Protein AF-A0A6B3EW19-F1 (afdb_monomer)

Sequence (91 aa):
VWNDKGGAPGGGTSVLMRRPRYQDGVRDVTGARRGVPDVSLSASAAGSTMVWFTHAGRGAWVPMLGTSLAAPLFGGIVALAAQRAGHGLGA

Foldseek 3Di:
DDPAPVHDADWAFDPPAFDDPVCPVVCVRHPRTHTDDPDDDFAHQVPFDFDFDDDPRDTDTDGGGHCVVVVVVVVVVQVVVCVVVVHHPDD

Mean predicted aligned error: 4.35 Å

pLDDT: mean 92.89, std 7.21, range [67.06, 98.56]

Secondary structure (DSSP, 8-state):
--SBTTB----EEEEEEEPPGGGGGGHHHHTTEEEE-S------STTPEEEEEEETTEEEEEEE-SHHHHHHHHHHHHHHHHHHHTS-S--

Radius of gyration: 16.94 Å; Cα contacts (8 Å, |Δi|>4): 119; chains: 1; bounding box: 38×23×40 Å

Solvent-accessible surface area (backbone atoms only — not comparable to full-atom values): 5664 Å² total; per-residue (Å²): 112,76,85,43,94,86,45,59,72,83,68,51,59,45,94,82,45,62,43,52,77,92,49,57,92,48,33,92,79,30,52,78,18,31,54,40,64,92,76,88,64,69,35,34,66,92,66,39,50,79,37,83,45,72,56,98,93,44,75,46,80,40,75,45,47,36,64,78,48,22,52,58,56,51,50,52,52,51,49,54,52,18,63,75,68,73,46,80,84,71,136

Structure (mmCIF, N/CA/C/O backbone):
data_AF-A0A6B3EW19-F1
#
_entry.id   AF-A0A6B3EW19-F1
#
loop_
_atom_site.group_PDB
_atom_site.id
_atom_site.type_symbol
_atom_site.label_atom_id
_atom_site.label_alt_id
_atom_site.label_comp_id
_atom_site.label_asym_id
_atom_site.label_entity_id
_atom_site.label_seq_id
_atom_site.pdbx_PDB_ins_code
_atom_site.Cartn_x
_atom_site.Cartn_y
_atom_site.Cartn_z
_atom_site.occupancy
_atom_site.B_iso_or_equiv
_atom_site.auth_seq_id
_atom_site.auth_comp_id
_atom_site.auth_asym_id
_atom_site.auth_atom_id
_atom_site.pdbx_PDB_model_num
ATOM 1 N N . VAL A 1 1 ? 6.010 -11.244 4.530 1.00 69.50 1 VAL A N 1
ATOM 2 C CA . VAL A 1 1 ? 7.489 -11.239 4.448 1.00 69.50 1 VAL A CA 1
ATOM 3 C C . VAL A 1 1 ? 8.010 -11.034 5.859 1.00 69.50 1 VAL A C 1
ATOM 5 O O . VAL A 1 1 ? 7.569 -10.090 6.494 1.00 69.50 1 VAL A O 1
ATOM 8 N N . TRP A 1 2 ? 8.838 -11.930 6.387 1.00 67.06 2 TRP A N 1
ATOM 9 C CA . TRP A 1 2 ? 9.455 -11.784 7.710 1.00 67.06 2 TRP A CA 1
ATOM 10 C C . TRP A 1 2 ? 10.956 -12.014 7.535 1.00 67.06 2 TRP A C 1
ATOM 12 O O . TRP A 1 2 ? 11.325 -13.007 6.916 1.00 67.06 2 TRP A O 1
ATOM 22 N N . ASN A 1 3 ? 11.780 -11.081 8.024 1.00 73.06 3 ASN A N 1
ATOM 23 C CA . ASN A 1 3 ? 13.248 -11.113 7.946 1.00 73.06 3 ASN A CA 1
ATOM 24 C C . ASN A 1 3 ? 13.820 -11.435 6.547 1.00 73.06 3 ASN A C 1
ATOM 26 O O . ASN A 1 3 ? 14.518 -12.430 6.358 1.00 73.06 3 ASN A O 1
ATOM 30 N N . ASP A 1 4 ? 13.501 -10.607 5.553 1.00 82.06 4 ASP A N 1
ATOM 31 C CA . ASP A 1 4 ? 14.006 -10.759 4.185 1.00 82.06 4 ASP A CA 1
ATOM 32 C C . ASP A 1 4 ? 15.171 -9.793 3.901 1.00 82.06 4 ASP A C 1
ATOM 34 O O . ASP A 1 4 ? 15.409 -8.856 4.662 1.00 82.06 4 ASP A O 1
ATOM 38 N N . LYS A 1 5 ? 15.878 -9.968 2.776 1.00 77.06 5 LYS A N 1
ATOM 39 C CA . LYS A 1 5 ? 17.019 -9.133 2.353 1.00 77.06 5 LYS A CA 1
ATOM 40 C C . LYS A 1 5 ? 16.700 -7.632 2.311 1.00 77.06 5 LY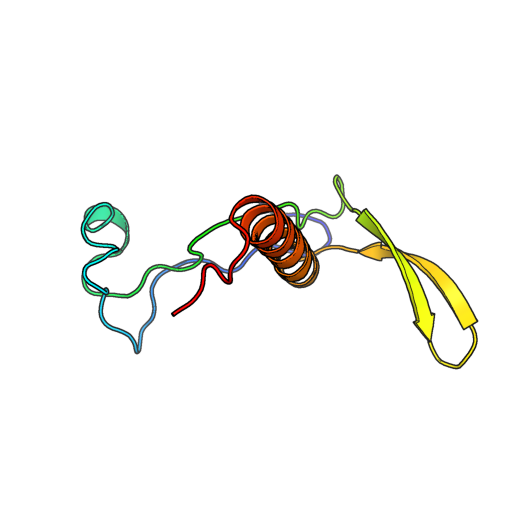S A C 1
ATOM 42 O O . LYS A 1 5 ? 17.598 -6.820 2.493 1.00 77.06 5 LYS A O 1
ATOM 47 N N . GLY A 1 6 ? 15.439 -7.271 2.060 1.00 73.06 6 GLY A N 1
ATOM 48 C CA . GLY A 1 6 ? 14.946 -5.887 2.052 1.00 73.06 6 GLY A CA 1
ATOM 49 C C . GLY A 1 6 ? 14.234 -5.446 3.337 1.00 73.06 6 GLY A C 1
ATOM 50 O O . GLY A 1 6 ? 13.614 -4.386 3.343 1.00 73.06 6 GLY A O 1
ATOM 51 N N . GLY A 1 7 ? 14.276 -6.254 4.401 1.00 86.00 7 GLY A N 1
ATOM 52 C CA . GLY A 1 7 ? 13.618 -5.996 5.681 1.00 86.00 7 GLY A CA 1
ATOM 53 C C . GLY A 1 7 ? 12.279 -6.720 5.850 1.00 86.00 7 GLY A C 1
ATOM 54 O O . GLY A 1 7 ? 12.087 -7.857 5.411 1.00 86.00 7 GLY A O 1
ATOM 55 N N . ALA A 1 8 ? 11.350 -6.062 6.540 1.00 90.00 8 ALA A N 1
ATOM 56 C CA . ALA A 1 8 ? 10.012 -6.562 6.843 1.00 90.00 8 ALA A CA 1
ATOM 57 C C . ALA A 1 8 ? 8.961 -5.486 6.504 1.00 90.00 8 ALA A C 1
ATOM 59 O O . ALA A 1 8 ? 9.275 -4.294 6.532 1.00 90.00 8 ALA A O 1
ATOM 60 N N . PRO A 1 9 ? 7.717 -5.869 6.170 1.00 91.69 9 PRO A N 1
ATOM 61 C CA . PRO A 1 9 ? 6.653 -4.913 5.929 1.00 91.69 9 PRO A CA 1
ATOM 62 C C . PRO A 1 9 ? 6.283 -4.222 7.243 1.00 91.69 9 PRO A C 1
ATOM 64 O O . PRO A 1 9 ? 6.282 -4.842 8.307 1.00 91.69 9 PRO A O 1
ATOM 67 N N . GLY A 1 10 ? 5.927 -2.942 7.161 1.00 92.94 10 GLY A N 1
ATOM 68 C CA . GLY A 1 10 ? 5.314 -2.248 8.288 1.00 92.94 10 GLY A CA 1
ATOM 69 C C . GLY A 1 10 ? 3.939 -2.836 8.621 1.00 92.94 10 GLY A C 1
ATOM 70 O O . GLY A 1 10 ? 3.205 -3.268 7.731 1.00 92.94 10 GLY A O 1
ATOM 71 N N . GLY A 1 11 ? 3.580 -2.818 9.901 1.00 95.06 11 GLY A N 1
ATOM 72 C CA . GLY A 1 11 ? 2.284 -3.267 10.399 1.00 95.06 11 GLY A CA 1
ATOM 73 C C . GLY A 1 11 ? 2.105 -2.892 11.868 1.00 95.06 11 GLY A C 1
ATOM 74 O O . GLY A 1 11 ? 3.088 -2.704 12.582 1.00 95.06 11 GLY A O 1
ATOM 75 N N . GLY A 1 12 ? 0.859 -2.740 12.313 1.00 96.56 12 GLY A N 1
ATOM 76 C CA . GLY A 1 12 ? 0.540 -2.356 13.689 1.00 96.56 12 GLY A CA 1
ATOM 77 C C . GLY A 1 12 ? -0.704 -1.484 13.786 1.00 96.56 12 GLY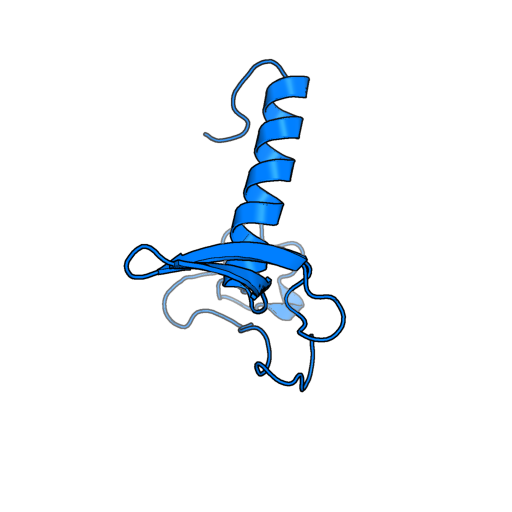 A C 1
ATOM 78 O O . GLY A 1 12 ? -1.584 -1.537 12.932 1.00 96.56 12 GLY A O 1
ATOM 79 N N . THR A 1 13 ? -0.788 -0.660 14.826 1.00 98.25 13 THR A N 1
ATOM 80 C CA . THR A 1 13 ? -1.928 0.235 15.068 1.00 98.25 13 THR A CA 1
ATOM 81 C C . THR A 1 13 ? -1.505 1.697 15.052 1.00 98.25 13 THR A C 1
ATOM 83 O O . THR A 1 13 ? -0.486 2.060 15.635 1.00 98.25 13 THR A O 1
ATOM 86 N N . SER A 1 14 ? -2.311 2.557 14.430 1.00 97.81 14 SER A N 1
ATOM 87 C CA . SER A 1 14 ? -2.065 4.001 14.397 1.00 97.81 14 SER A CA 1
ATOM 88 C C . SER A 1 14 ? -2.143 4.633 15.791 1.00 97.81 14 SER A C 1
ATOM 90 O O . SER A 1 14 ? -3.050 4.337 16.568 1.00 97.81 14 SER A O 1
ATOM 92 N N . VAL A 1 15 ? -1.248 5.581 16.079 1.00 97.56 15 VAL A N 1
ATOM 93 C CA . VAL A 1 15 ? -1.321 6.421 17.291 1.00 97.56 15 VAL A CA 1
ATOM 94 C C . VAL A 1 15 ? -2.250 7.629 17.126 1.00 97.56 15 VAL A C 1
ATOM 96 O O . VAL A 1 15 ? -2.667 8.216 18.119 1.00 97.56 15 VAL A O 1
ATOM 99 N N . LEU A 1 16 ? -2.604 7.974 15.883 1.00 98.06 16 LEU A N 1
ATOM 100 C CA . LEU A 1 16 ? -3.396 9.161 15.542 1.00 98.06 16 LEU A CA 1
ATOM 101 C C . LEU A 1 16 ? -4.854 8.808 15.234 1.00 98.06 16 LEU A C 1
ATOM 103 O O . LEU A 1 16 ? -5.779 9.475 15.690 1.00 98.06 16 LEU A O 1
ATOM 107 N N . MET A 1 17 ? -5.068 7.739 14.465 1.00 98.19 17 MET A N 1
ATOM 108 C CA . MET A 1 17 ? -6.381 7.412 13.915 1.00 98.19 17 MET A CA 1
ATOM 109 C C . MET A 1 17 ? -7.126 6.397 14.784 1.00 98.19 17 MET A C 1
ATOM 111 O O . MET A 1 17 ? -6.632 5.299 15.068 1.00 98.19 17 MET A O 1
ATOM 115 N N . ARG A 1 18 ? -8.361 6.743 15.166 1.00 98.44 18 ARG A N 1
ATOM 116 C CA . ARG A 1 18 ? -9.308 5.807 15.795 1.00 98.44 18 ARG A CA 1
ATOM 117 C C . ARG A 1 18 ? -9.668 4.677 14.831 1.00 98.44 18 ARG A C 1
ATOM 119 O O . ARG A 1 18 ? -9.655 4.871 13.617 1.00 98.44 18 ARG A O 1
ATOM 126 N N . ARG A 1 19 ? -10.017 3.507 15.376 1.00 98.38 19 ARG A N 1
ATOM 127 C CA . ARG A 1 19 ? -10.494 2.378 14.571 1.00 98.38 19 ARG A CA 1
ATOM 128 C C . ARG A 1 19 ? -11.770 2.777 13.810 1.00 98.38 19 ARG A C 1
ATOM 130 O O . ARG A 1 19 ? -12.731 3.206 14.454 1.00 98.38 19 ARG A O 1
ATOM 137 N N . PRO A 1 20 ? -11.805 2.651 12.475 1.00 98.00 20 PRO A N 1
ATOM 138 C CA . PRO A 1 20 ? -13.024 2.855 11.701 1.00 98.00 20 PRO A CA 1
ATOM 139 C C . PRO A 1 20 ? -13.980 1.662 11.859 1.00 98.00 20 PRO A C 1
ATOM 141 O O . PRO A 1 20 ? -13.536 0.534 12.059 1.00 98.00 20 PRO A O 1
ATOM 144 N N . ARG A 1 21 ? -15.295 1.892 11.721 1.00 98.19 21 ARG A N 1
ATOM 145 C CA . ARG A 1 21 ? -16.333 0.857 11.939 1.00 98.19 21 ARG A CA 1
ATOM 146 C C . ARG A 1 21 ? -16.153 -0.387 11.068 1.00 98.19 21 ARG A C 1
ATOM 148 O O . ARG A 1 21 ? -16.411 -1.497 11.512 1.00 98.19 21 ARG A O 1
ATOM 155 N N . TYR A 1 22 ? -15.650 -0.228 9.844 1.00 96.81 22 TYR A N 1
ATOM 156 C CA . TYR A 1 22 ? -15.391 -1.372 8.965 1.00 96.81 22 TYR A CA 1
ATOM 157 C C . TYR A 1 22 ? -14.292 -2.318 9.499 1.00 96.81 22 TYR A C 1
ATOM 159 O O . TYR A 1 22 ? -14.201 -3.449 9.040 1.00 96.81 22 TYR A O 1
ATOM 167 N N . GLN A 1 23 ? -13.482 -1.897 10.483 1.00 98.31 23 GLN A N 1
ATOM 168 C CA . GLN A 1 23 ? -12.517 -2.751 11.192 1.00 98.31 23 GLN A CA 1
ATOM 169 C C . GLN A 1 23 ? -13.079 -3.356 12.495 1.00 98.31 23 GLN A C 1
ATOM 171 O O . GLN A 1 23 ? -12.336 -3.999 13.235 1.00 98.31 23 GLN A O 1
ATOM 176 N N . ASP A 1 24 ? -14.372 -3.206 12.806 1.00 98.19 24 ASP A N 1
ATOM 177 C CA . ASP A 1 24 ? -14.951 -3.777 14.033 1.00 98.19 24 ASP A CA 1
ATOM 178 C C . ASP A 1 24 ? -14.890 -5.312 14.071 1.00 98.19 24 ASP A C 1
ATOM 180 O O . ASP A 1 24 ? -14.780 -5.885 15.153 1.00 98.19 24 ASP A O 1
ATOM 184 N N . GLY A 1 25 ? -14.861 -5.976 12.910 1.00 98.12 25 GLY A N 1
ATOM 185 C CA . GLY A 1 25 ? -14.672 -7.429 12.814 1.00 98.12 25 GLY A CA 1
ATOM 186 C C . GLY A 1 25 ? -13.293 -7.924 13.273 1.00 98.12 25 GLY A C 1
ATOM 187 O O . GLY A 1 25 ? -13.147 -9.097 13.590 1.00 98.12 25 GLY A O 1
ATOM 188 N N . VAL A 1 26 ? -12.294 -7.039 13.360 1.00 97.31 26 VAL A N 1
ATOM 189 C CA . VAL A 1 26 ? -10.926 -7.354 13.825 1.00 97.31 26 VAL A CA 1
ATOM 190 C C . VAL A 1 26 ? -10.561 -6.582 15.094 1.00 97.31 26 VAL A C 1
ATOM 192 O O . VAL A 1 26 ? -9.389 -6.371 15.413 1.00 97.31 26 VAL A O 1
ATOM 195 N N . ARG A 1 27 ? -11.581 -6.154 15.844 1.00 97.56 27 ARG A N 1
ATOM 196 C CA . ARG A 1 27 ? -11.437 -5.295 17.022 1.00 97.56 27 ARG A CA 1
ATOM 197 C C . ARG A 1 27 ? -10.502 -5.825 18.098 1.00 97.56 27 ARG A C 1
ATOM 199 O O . ARG A 1 27 ? -9.848 -5.021 18.760 1.00 97.56 27 ARG A O 1
ATOM 206 N N . ASP A 1 28 ? -10.453 -7.140 18.259 1.00 98.06 28 ASP A N 1
ATOM 207 C CA . ASP A 1 28 ? -9.646 -7.793 19.288 1.00 98.06 28 ASP A CA 1
ATOM 208 C C . ASP A 1 28 ? -8.149 -7.779 18.924 1.00 98.06 28 ASP A C 1
ATOM 210 O O . ASP A 1 28 ? -7.301 -7.903 19.801 1.00 98.06 28 ASP A O 1
ATOM 214 N N . VAL A 1 29 ? -7.813 -7.538 17.648 1.00 96.38 29 VAL A N 1
ATOM 215 C CA . VAL A 1 29 ? -6.434 -7.350 17.168 1.00 96.38 29 VAL A CA 1
ATOM 216 C C . VAL A 1 29 ? -6.031 -5.875 17.198 1.00 96.38 29 VAL A C 1
ATOM 218 O O . VAL A 1 29 ? -4.918 -5.540 17.593 1.00 96.38 29 VAL A O 1
ATOM 221 N N . THR A 1 30 ? -6.915 -4.968 16.767 1.00 97.31 30 THR A N 1
ATOM 222 C CA . THR A 1 30 ? -6.544 -3.557 16.548 1.00 97.31 30 THR A CA 1
ATOM 223 C C . THR A 1 30 ? -6.883 -2.631 17.721 1.00 97.31 30 THR A C 1
ATOM 225 O O . THR A 1 30 ? -6.484 -1.462 17.725 1.00 97.31 30 THR A O 1
ATOM 228 N N . GLY A 1 31 ? -7.662 -3.101 18.702 1.00 97.50 31 GLY A N 1
ATOM 229 C CA . GLY A 1 31 ? -8.163 -2.270 19.795 1.00 97.50 31 GLY A CA 1
ATOM 230 C C . GLY A 1 31 ? -8.888 -1.024 19.274 1.00 97.50 31 GLY A C 1
ATOM 231 O O . GLY A 1 31 ? -9.487 -1.033 18.201 1.00 97.50 31 GLY A O 1
ATOM 232 N N . ALA A 1 32 ? -8.821 0.094 19.995 1.0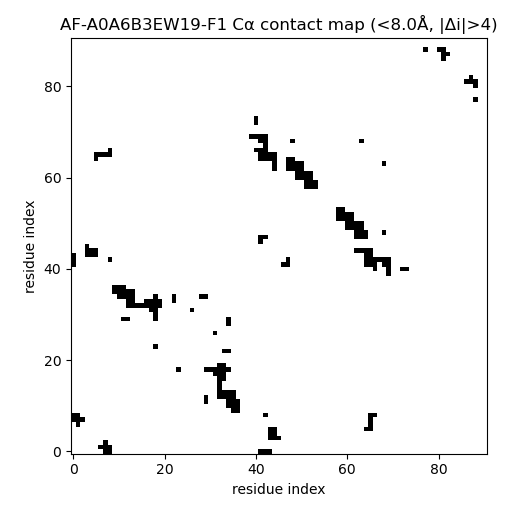0 98.00 32 ALA A N 1
ATOM 233 C CA . ALA A 1 32 ? -9.513 1.332 19.614 1.00 98.00 32 ALA A CA 1
ATOM 234 C C . ALA A 1 32 ? -8.852 2.124 18.457 1.00 98.00 32 ALA A C 1
ATOM 236 O O . ALA A 1 32 ? -9.246 3.265 18.184 1.00 98.00 32 ALA A O 1
ATOM 237 N N . ARG A 1 33 ? -7.838 1.567 17.783 1.00 98.56 33 ARG A N 1
ATOM 238 C CA . ARG A 1 33 ? -7.002 2.257 16.786 1.00 98.56 33 ARG A CA 1
ATOM 239 C C . ARG A 1 33 ? -7.091 1.610 15.400 1.00 98.56 33 ARG A C 1
ATOM 241 O O . ARG A 1 33 ? -7.425 0.435 15.278 1.00 98.56 33 ARG A O 1
ATOM 248 N N . ARG A 1 34 ? -6.794 2.384 14.347 1.00 98.50 34 ARG A N 1
ATOM 249 C CA . ARG A 1 34 ? -6.735 1.885 12.958 1.00 98.50 34 ARG A CA 1
ATOM 250 C C . ARG A 1 34 ? -5.574 0.904 12.820 1.00 98.50 34 ARG A C 1
ATOM 252 O O . ARG A 1 34 ? -4.423 1.316 12.969 1.00 98.50 34 ARG A O 1
ATOM 259 N N . GLY A 1 35 ? -5.864 -0.362 12.529 1.00 98.25 35 G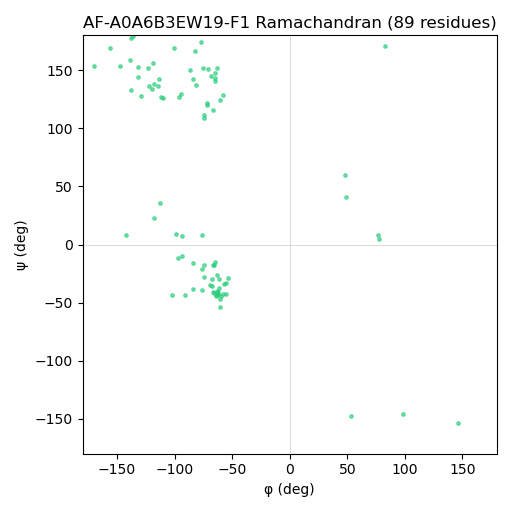LY A N 1
ATOM 260 C CA . GLY A 1 35 ? -4.842 -1.379 12.259 1.00 98.25 35 GLY A CA 1
ATOM 261 C C . GLY A 1 35 ? -4.341 -1.283 10.822 1.00 98.25 35 GLY A C 1
ATOM 262 O O . GLY A 1 35 ? -5.171 -1.082 9.945 1.00 98.25 35 GLY A O 1
ATOM 263 N N . VAL A 1 36 ? -3.034 -1.389 10.578 1.00 97.56 36 VAL A N 1
ATOM 264 C CA . VAL A 1 36 ? -2.367 -1.406 9.260 1.00 97.56 36 VAL A CA 1
ATOM 265 C C . VAL A 1 36 ? -1.531 -2.685 9.088 1.00 97.56 36 VAL A C 1
ATOM 267 O O . VAL A 1 36 ? -0.982 -3.168 10.083 1.00 97.56 36 VAL A O 1
ATOM 270 N N . PRO A 1 37 ? -1.333 -3.178 7.849 1.00 96.94 37 PRO A N 1
ATOM 271 C CA . PRO A 1 37 ? -2.028 -2.787 6.613 1.00 96.94 37 PRO A CA 1
ATOM 272 C C . PRO A 1 37 ? -3.447 -3.390 6.525 1.00 96.94 37 PRO A C 1
ATOM 274 O O . PRO A 1 37 ? -3.829 -4.190 7.372 1.00 96.94 37 PRO A O 1
ATOM 277 N N . ASP A 1 38 ? -4.225 -3.017 5.501 1.00 96.56 38 ASP A N 1
ATOM 278 C CA . ASP A 1 38 ? -5.543 -3.629 5.226 1.00 96.56 38 ASP A CA 1
ATOM 279 C C . ASP A 1 38 ? -5.428 -4.929 4.412 1.00 96.56 38 ASP A C 1
ATOM 281 O O . ASP A 1 38 ? -6.144 -5.894 4.659 1.00 96.56 38 ASP A O 1
ATOM 285 N N . VAL A 1 39 ? -4.503 -4.961 3.449 1.00 96.06 39 VAL A N 1
ATOM 286 C CA . VAL A 1 39 ? -4.192 -6.121 2.601 1.00 96.06 39 VAL A CA 1
ATOM 287 C C . VAL A 1 39 ? -2.681 -6.243 2.423 1.00 96.06 39 VAL A C 1
ATOM 289 O O . VAL A 1 39 ? -1.937 -5.281 2.616 1.00 96.06 39 VAL A O 1
ATOM 292 N N . SER A 1 40 ? -2.211 -7.436 2.063 1.00 93.88 40 SER A N 1
ATOM 293 C CA . SER A 1 40 ? -0.796 -7.722 1.802 1.00 93.88 40 SER A CA 1
ATOM 294 C C . SER A 1 40 ? -0.630 -8.479 0.488 1.00 93.88 40 SER A C 1
ATOM 296 O O . SER A 1 40 ? -1.450 -9.326 0.148 1.00 93.88 40 SER A O 1
ATOM 298 N N . LEU A 1 41 ? 0.451 -8.184 -0.234 1.00 93.19 41 LEU A N 1
ATOM 299 C CA . LEU A 1 41 ? 0.852 -8.829 -1.490 1.00 93.19 41 LEU A CA 1
A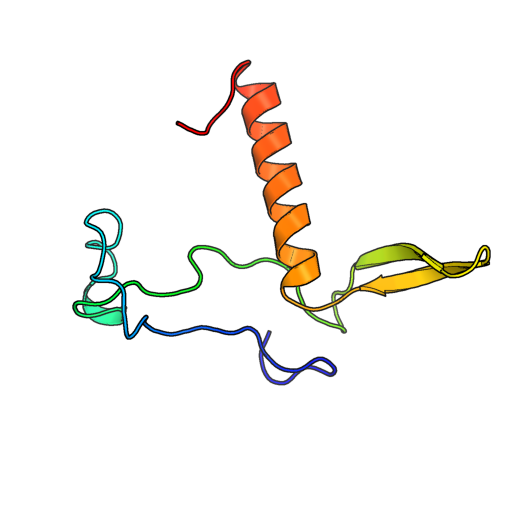TOM 300 C C . LEU A 1 41 ? 2.363 -9.109 -1.471 1.00 93.19 41 LEU A C 1
ATOM 302 O O . LEU A 1 41 ? 3.041 -8.790 -0.487 1.00 93.19 41 LEU A O 1
ATOM 306 N N . SER A 1 42 ? 2.894 -9.712 -2.544 1.00 90.19 42 SER A N 1
ATOM 307 C CA . SER A 1 42 ? 4.329 -10.000 -2.641 1.00 90.19 42 SER A CA 1
ATOM 308 C C . SER A 1 42 ? 5.160 -8.724 -2.504 1.00 90.19 42 SER A C 1
ATOM 310 O O . SER A 1 42 ? 4.927 -7.722 -3.177 1.00 90.19 42 SER A O 1
ATOM 312 N N . ALA A 1 43 ? 6.135 -8.794 -1.604 1.00 90.62 43 ALA A N 1
ATOM 313 C CA . ALA A 1 43 ? 7.089 -7.736 -1.294 1.00 90.62 43 ALA A CA 1
ATOM 314 C C . ALA A 1 43 ? 8.491 -8.315 -1.017 1.00 90.62 43 ALA A C 1
ATOM 316 O O . ALA A 1 43 ? 9.367 -7.608 -0.524 1.00 90.62 43 ALA A O 1
ATOM 317 N N . SER A 1 44 ? 8.684 -9.615 -1.263 1.00 88.12 44 SER A N 1
ATOM 318 C CA . SER A 1 44 ? 9.899 -10.341 -0.897 1.00 88.12 44 SER A CA 1
ATOM 319 C C . SER A 1 44 ? 10.971 -10.226 -1.979 1.00 88.12 44 SER A C 1
ATOM 321 O O . SER A 1 44 ? 10.645 -10.169 -3.161 1.00 88.12 44 SER A O 1
ATOM 323 N N . ALA A 1 45 ? 12.245 -10.276 -1.589 1.00 81.69 45 ALA A N 1
ATOM 324 C CA . ALA A 1 45 ? 13.360 -10.434 -2.516 1.00 81.69 45 ALA A CA 1
ATOM 325 C C . ALA A 1 45 ? 13.389 -11.835 -3.153 1.00 81.69 45 ALA A C 1
ATOM 327 O O . ALA A 1 45 ? 13.752 -11.969 -4.318 1.00 81.69 45 ALA A O 1
ATOM 328 N N . ALA A 1 46 ? 12.993 -12.878 -2.414 1.00 81.44 46 ALA A N 1
ATOM 329 C CA . ALA A 1 46 ? 12.979 -14.258 -2.907 1.00 81.44 46 ALA A CA 1
ATOM 330 C C . ALA A 1 46 ? 11.823 -14.537 -3.888 1.00 81.44 46 ALA A C 1
ATOM 332 O O . ALA A 1 46 ? 11.951 -15.386 -4.763 1.00 81.44 46 ALA A O 1
ATOM 333 N N . GLY A 1 47 ? 10.711 -13.805 -3.754 1.00 76.31 47 GLY A N 1
ATOM 334 C CA . GLY A 1 47 ? 9.538 -13.854 -4.641 1.00 76.31 47 GLY A CA 1
ATOM 335 C C . GLY A 1 47 ? 9.343 -12.561 -5.436 1.00 76.31 47 GLY A C 1
ATOM 336 O O . GLY A 1 47 ? 8.212 -12.093 -5.586 1.00 76.31 47 GLY A O 1
ATOM 337 N N . SER A 1 48 ? 10.452 -11.940 -5.836 1.00 82.69 48 SER A N 1
ATOM 338 C CA . SER A 1 48 ? 10.487 -10.615 -6.453 1.00 82.69 48 SER A CA 1
ATOM 339 C C . SER A 1 48 ? 9.913 -10.610 -7.875 1.00 82.69 48 SER A C 1
ATOM 341 O O . SER A 1 48 ? 10.004 -11.595 -8.608 1.00 82.69 48 SER A O 1
ATOM 343 N N . THR A 1 49 ? 9.357 -9.467 -8.279 1.00 89.50 49 THR A N 1
ATOM 344 C CA . THR A 1 49 ? 8.942 -9.210 -9.661 1.00 89.50 49 THR A CA 1
ATOM 345 C C . THR A 1 49 ? 10.054 -8.480 -10.406 1.00 89.50 49 THR A C 1
ATOM 347 O O . THR A 1 49 ? 10.542 -7.443 -9.951 1.00 89.50 49 THR A O 1
ATOM 350 N N . MET A 1 50 ? 10.423 -8.991 -11.580 1.00 91.50 50 MET A N 1
ATOM 351 C CA . MET A 1 50 ? 11.353 -8.319 -12.487 1.00 91.50 50 MET A CA 1
ATOM 352 C C . MET A 1 50 ? 10.677 -7.106 -13.126 1.00 91.50 50 MET A C 1
ATOM 354 O O . MET A 1 50 ? 9.652 -7.238 -13.791 1.00 91.50 50 MET A O 1
ATOM 358 N N . VAL A 1 51 ? 11.262 -5.926 -12.937 1.00 91.75 51 VAL A N 1
ATOM 359 C CA . VAL A 1 51 ? 10.780 -4.670 -13.519 1.00 91.75 51 VAL A CA 1
ATOM 360 C C . VAL A 1 51 ? 11.871 -4.102 -14.414 1.00 91.75 51 VAL A C 1
ATOM 362 O O . VAL A 1 51 ? 13.036 -4.062 -14.022 1.00 91.75 51 VAL A O 1
ATOM 365 N N . TRP A 1 52 ? 11.512 -3.664 -15.620 1.00 94.19 52 TRP A N 1
ATOM 366 C CA . TRP A 1 52 ? 12.429 -2.888 -16.447 1.00 94.19 52 TRP A CA 1
ATOM 367 C C . TRP A 1 52 ? 12.527 -1.478 -15.871 1.00 94.19 52 TRP A C 1
ATOM 369 O O . TRP A 1 52 ? 11.555 -0.722 -15.890 1.00 94.19 52 TRP A O 1
ATOM 379 N N . PHE A 1 53 ? 13.685 -1.140 -15.319 1.00 93.25 53 PHE A N 1
ATOM 380 C CA . PHE A 1 53 ? 13.919 0.129 -14.652 1.00 93.25 53 PHE A CA 1
ATOM 381 C C . PHE A 1 53 ? 14.901 0.970 -15.453 1.00 93.25 53 PHE A C 1
ATOM 383 O O . PHE A 1 53 ? 15.998 0.515 -15.780 1.00 93.25 53 PHE A O 1
ATOM 390 N N . THR A 1 54 ? 14.504 2.207 -15.745 1.00 95.50 54 THR A N 1
ATOM 391 C CA . THR A 1 54 ? 15.325 3.168 -16.482 1.00 95.50 54 T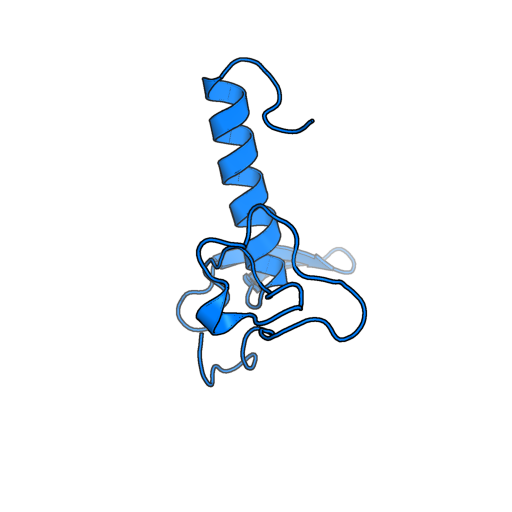HR A CA 1
ATOM 392 C C . THR A 1 54 ? 15.778 4.281 -15.548 1.00 95.50 54 THR A C 1
ATOM 394 O O . THR A 1 54 ? 14.955 4.950 -14.927 1.00 95.50 54 THR A O 1
ATOM 397 N N . HIS A 1 55 ? 17.085 4.521 -15.484 1.00 91.25 55 HIS A N 1
ATOM 398 C CA . HIS A 1 55 ? 17.678 5.621 -14.730 1.00 91.25 55 HIS A CA 1
ATOM 399 C C . HIS A 1 55 ? 18.800 6.267 -15.544 1.00 91.25 55 HIS A C 1
ATOM 401 O O . HIS A 1 55 ? 19.629 5.567 -16.122 1.00 91.25 55 HIS A O 1
ATOM 407 N N . ALA A 1 56 ? 18.808 7.602 -15.622 1.00 93.31 56 ALA A N 1
ATOM 408 C CA . ALA A 1 56 ? 19.801 8.374 -16.380 1.00 93.31 56 ALA A CA 1
ATOM 409 C C . ALA A 1 56 ? 20.028 7.864 -17.826 1.00 93.31 56 ALA A C 1
ATOM 411 O O . ALA A 1 56 ? 21.157 7.766 -18.302 1.00 93.31 56 ALA A O 1
ATOM 412 N N . GLY A 1 57 ? 18.946 7.491 -18.520 1.00 93.00 57 GLY A N 1
ATOM 413 C CA . GLY A 1 57 ? 18.993 7.021 -19.911 1.00 93.00 57 GLY A CA 1
ATOM 414 C C . GLY A 1 57 ? 19.474 5.578 -20.109 1.00 93.00 57 GLY A C 1
ATOM 415 O O . GLY A 1 57 ? 19.604 5.141 -21.249 1.00 93.00 57 GLY A O 1
ATOM 416 N N . ARG A 1 58 ? 19.720 4.816 -19.036 1.00 94.25 58 ARG A N 1
ATOM 417 C CA . ARG A 1 58 ? 20.084 3.391 -19.098 1.00 94.25 58 ARG A CA 1
ATOM 418 C C . ARG A 1 58 ? 18.987 2.535 -18.477 1.00 94.25 58 ARG A C 1
ATOM 420 O O . ARG A 1 58 ? 18.462 2.894 -17.427 1.00 94.25 58 ARG A O 1
ATOM 427 N N . GLY A 1 59 ? 18.653 1.422 -19.130 1.00 95.75 59 GLY A N 1
ATOM 428 C CA . GLY A 1 59 ? 17.627 0.478 -18.687 1.00 95.75 59 GLY A CA 1
ATOM 429 C C . GLY A 1 59 ? 18.214 -0.876 -18.298 1.00 95.75 59 GLY A C 1
ATOM 430 O O . GLY A 1 59 ? 19.143 -1.354 -18.949 1.00 95.75 59 GLY A O 1
ATOM 431 N N . ALA A 1 60 ? 17.669 -1.490 -17.251 1.00 96.00 60 ALA A N 1
ATOM 432 C CA . ALA A 1 60 ? 17.981 -2.860 -16.863 1.00 96.00 60 ALA A CA 1
ATOM 433 C C . ALA A 1 60 ? 16.763 -3.541 -16.229 1.00 96.00 60 ALA A C 1
ATOM 435 O O . ALA A 1 60 ? 15.918 -2.890 -15.614 1.00 96.00 60 ALA A O 1
ATOM 436 N N . TRP A 1 61 ? 16.699 -4.867 -16.329 1.00 94.00 61 TRP A N 1
ATOM 437 C CA . TRP A 1 61 ? 15.792 -5.664 -15.508 1.00 94.00 61 TRP A CA 1
ATOM 438 C C . TRP A 1 61 ? 16.308 -5.690 -14.068 1.00 94.00 61 TRP A C 1
ATOM 440 O O . TRP A 1 61 ? 17.418 -6.160 -13.819 1.00 94.00 61 TRP A O 1
ATOM 450 N N . VAL A 1 62 ? 15.505 -5.206 -13.120 1.00 90.56 62 VAL A N 1
ATOM 451 C CA . VAL A 1 62 ? 15.837 -5.201 -11.688 1.00 90.56 62 VAL A CA 1
ATOM 452 C C . VAL A 1 62 ? 14.776 -5.949 -10.877 1.00 90.56 62 VAL A C 1
ATOM 454 O O . VAL A 1 62 ? 13.581 -5.808 -11.158 1.00 90.56 62 VAL A O 1
ATOM 457 N N . PRO A 1 63 ? 15.174 -6.795 -9.909 1.00 89.31 63 PRO A N 1
ATOM 458 C CA . PRO A 1 63 ? 14.222 -7.469 -9.038 1.00 89.31 63 PRO A CA 1
ATOM 459 C C . PRO A 1 63 ? 13.688 -6.451 -8.029 1.00 89.31 63 PRO A C 1
ATOM 461 O O . PRO A 1 63 ? 14.416 -5.999 -7.144 1.00 89.31 63 PRO A O 1
ATOM 464 N N . MET A 1 64 ? 12.422 -6.058 -8.175 1.00 89.06 64 MET A N 1
ATOM 465 C CA . MET A 1 64 ? 11.790 -5.109 -7.264 1.00 89.06 64 MET A CA 1
ATOM 466 C C . MET A 1 64 ? 11.251 -5.820 -6.019 1.00 89.06 64 MET A C 1
ATOM 468 O O . MET A 1 64 ? 10.724 -6.930 -6.093 1.00 89.06 64 MET A O 1
ATOM 472 N N . LEU A 1 65 ? 11.359 -5.179 -4.861 1.00 89.81 65 LEU A N 1
ATOM 473 C CA . LEU A 1 65 ? 10.908 -5.711 -3.574 1.00 89.81 65 LEU A CA 1
ATOM 474 C C . LEU A 1 65 ? 10.210 -4.621 -2.750 1.00 89.81 65 LEU A C 1
ATOM 476 O O . LEU A 1 65 ? 10.132 -3.464 -3.162 1.00 89.81 65 LEU A O 1
ATOM 480 N N . GLY A 1 66 ? 9.717 -4.988 -1.569 1.00 91.56 66 GLY A N 1
ATOM 481 C CA . GLY A 1 66 ? 9.097 -4.066 -0.624 1.00 91.56 66 GLY A CA 1
ATOM 482 C C . GLY A 1 66 ? 7.625 -3.772 -0.919 1.00 91.56 66 GLY A C 1
ATOM 483 O O . GLY A 1 66 ? 7.067 -4.144 -1.950 1.00 91.56 66 GLY A O 1
ATOM 484 N N . THR A 1 67 ? 6.962 -3.093 0.017 1.00 93.50 67 THR A N 1
ATOM 485 C CA . THR A 1 67 ? 5.535 -2.746 -0.108 1.00 93.50 67 T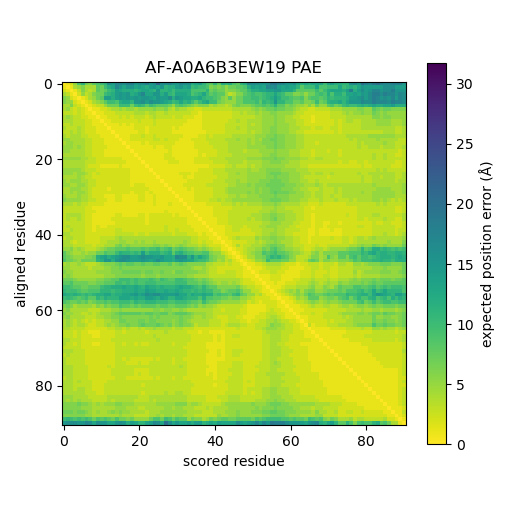HR A CA 1
ATOM 486 C C . THR A 1 67 ? 5.262 -1.738 -1.229 1.00 93.50 67 THR A C 1
ATOM 488 O O . THR A 1 67 ? 4.136 -1.664 -1.717 1.00 93.50 67 THR A O 1
ATOM 491 N N . SER A 1 68 ? 6.291 -1.033 -1.712 1.00 92.19 68 SER A N 1
ATOM 492 C CA . SER A 1 68 ? 6.229 -0.225 -2.935 1.00 92.19 68 SER A CA 1
ATOM 493 C C . SER A 1 68 ? 5.915 -1.051 -4.185 1.00 92.19 68 SER A C 1
ATOM 495 O O . SER A 1 68 ? 5.273 -0.524 -5.084 1.00 92.19 68 SER A O 1
ATOM 497 N N . LEU A 1 69 ? 6.309 -2.332 -4.241 1.00 92.62 69 LEU A N 1
ATOM 498 C CA . LEU A 1 69 ? 5.871 -3.265 -5.288 1.00 92.62 69 LEU A CA 1
ATOM 499 C C . LEU A 1 69 ? 4.426 -3.739 -5.051 1.00 92.62 69 LEU A C 1
ATOM 501 O O . LEU A 1 69 ? 3.649 -3.860 -5.994 1.00 92.62 69 LEU A O 1
ATOM 505 N N . ALA A 1 70 ? 4.045 -3.983 -3.795 1.00 93.69 70 ALA A N 1
ATOM 506 C CA . ALA A 1 70 ? 2.705 -4.457 -3.446 1.00 93.69 70 ALA A CA 1
ATOM 507 C C . 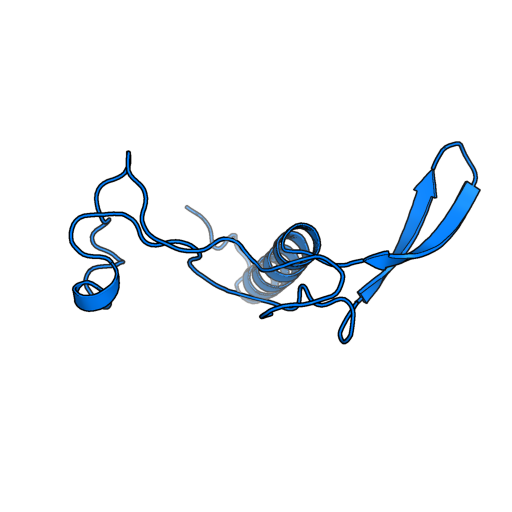ALA A 1 70 ? 1.592 -3.465 -3.843 1.00 93.69 70 ALA A C 1
ATOM 509 O O . ALA A 1 70 ? 0.528 -3.887 -4.293 1.00 93.69 70 ALA A O 1
ATOM 510 N N . ALA A 1 71 ? 1.828 -2.155 -3.716 1.00 95.25 71 ALA A N 1
ATOM 511 C CA . ALA A 1 71 ? 0.830 -1.131 -4.030 1.00 95.25 71 ALA A CA 1
ATOM 512 C C . ALA A 1 71 ? 0.347 -1.140 -5.502 1.00 95.25 71 ALA A C 1
ATOM 514 O O . ALA A 1 71 ? -0.863 -1.254 -5.715 1.00 95.25 71 ALA A O 1
ATOM 515 N N . PRO A 1 72 ? 1.218 -1.080 -6.533 1.00 94.44 72 PRO A N 1
ATOM 516 C CA . PRO A 1 72 ? 0.779 -1.158 -7.926 1.00 94.44 72 PRO A CA 1
ATOM 517 C C . PRO A 1 72 ? 0.215 -2.534 -8.303 1.00 94.44 72 PRO A C 1
ATOM 519 O O . PRO A 1 72 ? -0.692 -2.593 -9.131 1.00 94.44 72 PRO A O 1
ATOM 522 N N . LEU A 1 73 ? 0.670 -3.630 -7.677 1.00 94.88 73 LEU A N 1
ATOM 523 C CA . LEU A 1 73 ? 0.048 -4.948 -7.870 1.00 94.88 73 LEU A CA 1
ATOM 524 C C . LEU A 1 73 ? -1.428 -4.933 -7.445 1.00 94.88 73 LEU A C 1
ATOM 526 O O . LEU A 1 73 ? -2.288 -5.412 -8.184 1.00 94.88 73 LEU A O 1
ATOM 530 N N . PHE A 1 74 ? -1.739 -4.329 -6.292 1.00 96.75 74 PHE A N 1
ATOM 531 C CA . PHE A 1 74 ? -3.127 -4.166 -5.858 1.00 96.75 74 PHE A CA 1
ATOM 532 C C . PHE A 1 74 ? -3.909 -3.224 -6.777 1.00 96.75 74 PHE A C 1
ATOM 534 O O . PHE A 1 74 ? -5.044 -3.527 -7.141 1.00 96.75 74 PHE A O 1
ATOM 541 N N . GLY A 1 75 ? -3.291 -2.118 -7.206 1.00 96.81 75 GLY A N 1
ATOM 542 C CA . GLY A 1 75 ? -3.886 -1.192 -8.171 1.00 96.81 75 GLY A CA 1
ATOM 543 C C . GLY A 1 75 ? -4.312 -1.885 -9.470 1.00 96.81 75 GLY A C 1
ATOM 544 O O . GLY A 1 75 ? -5.422 -1.657 -9.946 1.00 96.81 75 GLY A O 1
ATOM 545 N N . GLY A 1 76 ? -3.485 -2.795 -9.995 1.00 97.00 76 GLY A N 1
ATOM 546 C CA . GLY A 1 76 ? -3.825 -3.612 -11.163 1.00 97.00 76 GLY A CA 1
ATOM 547 C C . GLY A 1 76 ? -5.028 -4.532 -10.929 1.00 97.00 76 GLY A C 1
ATOM 548 O O . GLY A 1 76 ? -5.918 -4.598 -11.775 1.00 97.00 76 GLY A O 1
ATOM 549 N N . ILE A 1 77 ? -5.109 -5.190 -9.766 1.00 97.69 77 ILE A N 1
ATOM 550 C CA . ILE A 1 77 ? -6.269 -6.023 -9.395 1.00 97.69 77 ILE A CA 1
ATOM 551 C C . ILE A 1 77 ? -7.548 -5.178 -9.350 1.00 97.69 77 ILE A C 1
ATOM 553 O O . ILE A 1 77 ? -8.561 -5.569 -9.930 1.00 97.69 77 ILE A O 1
ATOM 557 N N . VAL A 1 78 ? -7.504 -4.008 -8.706 1.00 97.62 78 VAL A N 1
ATOM 558 C CA . VAL A 1 78 ? -8.650 -3.087 -8.637 1.00 97.62 78 VAL A CA 1
ATOM 559 C C . VAL A 1 78 ? -9.051 -2.606 -10.034 1.00 97.62 78 VAL A C 1
ATOM 561 O O . VAL A 1 78 ? -10.241 -2.563 -10.333 1.00 97.62 78 VAL A O 1
ATOM 564 N N . ALA A 1 79 ? -8.088 -2.304 -10.910 1.00 98.19 79 ALA A N 1
ATOM 565 C CA . ALA A 1 79 ? -8.362 -1.881 -12.283 1.00 98.19 79 ALA A CA 1
ATOM 566 C C . ALA A 1 79 ? -9.050 -2.984 -13.106 1.00 98.19 79 ALA A C 1
ATOM 568 O O . ALA A 1 79 ? -10.039 -2.715 -13.785 1.00 98.19 79 ALA A O 1
ATOM 569 N N . LEU A 1 80 ? -8.585 -4.234 -13.001 1.00 98.56 80 LEU A N 1
ATOM 570 C CA . LEU A 1 80 ? -9.224 -5.384 -13.651 1.00 98.56 80 LEU A CA 1
ATOM 571 C C . LEU A 1 80 ? -10.639 -5.629 -13.114 1.00 98.56 80 LEU A C 1
ATOM 573 O O . LEU A 1 80 ? -11.560 -5.918 -13.880 1.00 98.56 80 LEU A O 1
ATOM 577 N N . ALA A 1 81 ? -10.832 -5.485 -11.804 1.00 98.25 81 ALA A N 1
ATOM 578 C CA . ALA A 1 81 ? -12.143 -5.620 -11.187 1.00 98.25 81 ALA A CA 1
ATOM 579 C C . ALA A 1 81 ? -13.098 -4.495 -11.632 1.00 98.25 81 ALA A C 1
ATOM 581 O O . ALA A 1 81 ? -14.250 -4.771 -11.959 1.00 98.25 81 ALA A O 1
ATOM 582 N N . ALA A 1 82 ? -12.615 -3.254 -11.734 1.00 98.31 82 ALA A N 1
ATOM 583 C CA . ALA A 1 82 ? -13.377 -2.129 -12.276 1.00 98.31 82 ALA A CA 1
ATOM 584 C C . ALA A 1 82 ? -13.736 -2.344 -13.756 1.00 98.31 82 ALA A C 1
ATOM 586 O O . ALA A 1 82 ? -14.885 -2.152 -14.150 1.00 98.31 82 ALA A O 1
ATOM 587 N N . GLN A 1 83 ? -12.791 -2.833 -14.569 1.00 98.38 83 GLN A N 1
ATOM 588 C CA . GLN A 1 83 ? -13.050 -3.202 -15.964 1.00 98.38 83 GLN A CA 1
ATOM 589 C C . GLN A 1 83 ? -14.152 -4.264 -16.060 1.00 98.38 83 GLN A C 1
ATOM 591 O O . GLN A 1 83 ? -15.036 -4.158 -16.907 1.00 98.38 83 GLN A O 1
ATOM 596 N N . ARG A 1 84 ? -14.129 -5.273 -15.180 1.00 98.38 84 ARG A N 1
ATOM 597 C CA . ARG A 1 84 ? -15.170 -6.306 -15.124 1.00 98.38 84 ARG A CA 1
ATOM 598 C C . ARG A 1 84 ? -16.525 -5.757 -14.670 1.00 98.38 84 ARG A C 1
ATOM 600 O O . ARG A 1 84 ? -17.543 -6.244 -15.150 1.00 98.38 84 ARG A O 1
ATOM 607 N N . ALA A 1 85 ? -16.538 -4.788 -13.758 1.00 98.12 85 ALA A N 1
ATOM 608 C CA . ALA A 1 85 ? -17.755 -4.146 -13.261 1.00 98.12 85 ALA A CA 1
ATOM 609 C C . ALA A 1 85 ? -18.353 -3.128 -14.251 1.00 98.12 85 ALA A C 1
ATOM 611 O O . ALA A 1 85 ? -19.535 -2.812 -14.163 1.00 98.12 85 ALA A O 1
ATOM 612 N N . GLY A 1 86 ? -17.558 -2.612 -15.195 1.00 98.19 86 GLY A N 1
ATOM 613 C CA . GLY A 1 86 ? -17.981 -1.570 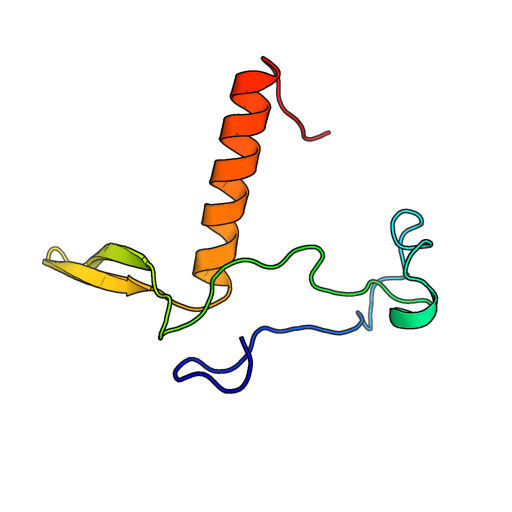-16.137 1.00 98.19 86 GLY A CA 1
ATOM 614 C C . GLY A 1 86 ? -18.040 -0.162 -15.530 1.00 98.19 86 GLY A C 1
ATOM 615 O O . GLY A 1 86 ? -18.527 0.759 -16.178 1.00 98.19 86 GLY A O 1
ATOM 616 N N . HIS A 1 87 ? -17.549 0.020 -14.301 1.00 97.19 87 HIS A N 1
ATOM 617 C CA . HIS A 1 87 ? -17.478 1.303 -13.600 1.00 97.19 87 HIS A CA 1
ATOM 618 C C . HIS A 1 87 ? -16.374 1.285 -12.525 1.00 97.19 87 HIS A C 1
ATOM 620 O O . HIS A 1 87 ? -15.818 0.235 -12.198 1.00 97.19 87 HIS A O 1
ATOM 626 N N . GLY A 1 88 ? -16.047 2.452 -11.958 1.00 96.19 88 GLY A N 1
ATOM 627 C CA . GLY A 1 88 ? -15.097 2.559 -10.845 1.00 96.19 88 GLY A CA 1
ATOM 628 C C . GLY A 1 88 ? -15.606 1.874 -9.569 1.00 96.19 88 GLY A C 1
ATOM 629 O O . GLY A 1 88 ? -16.799 1.913 -9.283 1.00 96.19 88 GLY A O 1
ATOM 630 N N . LEU A 1 89 ? -14.702 1.248 -8.806 1.00 95.88 89 LEU A N 1
ATOM 631 C CA . LEU A 1 89 ? -15.023 0.568 -7.535 1.00 95.88 89 LEU A CA 1
ATOM 632 C C . LEU A 1 89 ? -14.827 1.451 -6.292 1.00 95.88 89 LEU A C 1
ATOM 634 O O . LEU A 1 89 ? -15.175 1.046 -5.185 1.00 95.88 89 LEU A O 1
ATOM 638 N N . GLY A 1 90 ? -14.208 2.618 -6.470 1.00 89.75 90 GLY A N 1
ATOM 639 C CA . GLY A 1 90 ? -14.057 3.626 -5.425 1.00 89.75 90 GLY A CA 1
ATOM 640 C C . GLY A 1 90 ? -15.310 4.487 -5.283 1.00 89.75 90 GLY A C 1
ATOM 641 O O . GLY A 1 90 ? -16.186 4.457 -6.146 1.00 89.75 90 GLY A O 1
ATOM 642 N N . ALA A 1 91 ? -15.364 5.230 -4.178 1.00 70.75 91 ALA A N 1
ATOM 643 C CA . ALA A 1 91 ? -16.391 6.237 -3.930 1.00 70.75 91 ALA A CA 1
ATOM 644 C C . ALA A 1 91 ? -16.226 7.461 -4.840 1.00 70.75 91 ALA A C 1
ATOM 646 O O . ALA A 1 91 ? -15.061 7.789 -5.172 1.00 70.75 91 ALA A O 1
#

Nearest PDB structures (foldseek):
  6hix-assembly1_Af  TM=3.123E-01  e=6.030E+00  Trypanosoma brucei brucei
  4v79-assembly1_BX  TM=2.568E-01  e=6.437E+00  Escherichia coli K-12